Protein AF-A0ABC9PEC9-F1 (afdb_monomer)

pLDDT: mean 84.61, std 6.93, range [55.97, 91.75]

Radius of gyration: 14.49 Å; Cα contacts (8 Å, |Δi|>4): 42; chains: 1; bounding box: 28×12×50 Å

Sequence (59 aa):
MFLLIFLLILFFVGVLLCSLSFLIKKQPGWQMLSLILGSLLTASPFLLAAYLLWLMKTI

Secondary structure (DSSP, 8-state):
-HHHHHHHHHHHHHHHHHHHHHH--S-HHHHHHHHHHHHHHHHHHHHHHHHHHHHHHH-

Organism: NCBI:txid888817

Mean predicted aligned error: 5.37 Å

Structure (mmCIF, N/CA/C/O backbone):
data_AF-A0ABC9PEC9-F1
#
_entry.id   AF-A0ABC9PEC9-F1
#
loop_
_atom_site.group_PDB
_atom_site.id
_atom_site.type_symbol
_atom_site.label_atom_id
_atom_site.label_alt_id
_atom_site.label_comp_id
_atom_site.label_asym_id
_atom_site.label_entity_id
_atom_site.label_seq_id
_atom_site.pdbx_PDB_ins_code
_atom_site.Cartn_x
_atom_site.Cartn_y
_atom_site.Cartn_z
_atom_site.occupancy
_atom_site.B_iso_or_equiv
_atom_site.auth_seq_id
_atom_site.auth_comp_id
_atom_site.auth_asym_id
_atom_site.auth_atom_id
_atom_site.pdbx_PDB_model_num
ATOM 1 N N . MET A 1 1 ? 13.020 3.147 -11.014 1.00 70.38 1 MET A N 1
ATOM 2 C CA . MET A 1 1 ? 13.359 2.799 -9.611 1.00 70.38 1 MET A CA 1
ATOM 3 C C . MET A 1 1 ? 12.719 3.743 -8.597 1.00 70.38 1 MET A C 1
ATOM 5 O O . MET A 1 1 ? 12.097 3.248 -7.671 1.00 70.38 1 MET A O 1
ATOM 9 N N . PHE A 1 2 ? 12.790 5.067 -8.784 1.00 78.44 2 PHE A N 1
ATOM 10 C CA . PHE A 1 2 ? 12.247 6.049 -7.829 1.00 78.44 2 PHE A CA 1
ATOM 11 C C . PHE A 1 2 ? 10.746 5.874 -7.510 1.00 78.44 2 PHE A C 1
ATOM 13 O O . PHE A 1 2 ? 10.362 5.830 -6.347 1.00 78.44 2 PHE A O 1
ATOM 20 N N . LEU A 1 3 ? 9.907 5.672 -8.534 1.00 80.31 3 LEU A N 1
ATOM 21 C CA . LEU A 1 3 ? 8.460 5.457 -8.371 1.00 80.31 3 LEU A CA 1
ATOM 22 C C . LEU A 1 3 ? 8.134 4.196 -7.549 1.00 80.31 3 LEU A C 1
ATOM 24 O O . LEU A 1 3 ? 7.234 4.202 -6.719 1.00 80.31 3 LEU A O 1
ATOM 28 N N . LEU A 1 4 ? 8.914 3.130 -7.743 1.00 79.94 4 LEU A N 1
ATOM 29 C CA . LEU A 1 4 ? 8.745 1.842 -7.065 1.00 79.94 4 LEU A CA 1
ATOM 30 C C . LEU A 1 4 ? 9.114 1.943 -5.579 1.00 79.94 4 LEU A C 1
ATOM 32 O O . LEU A 1 4 ? 8.417 1.401 -4.728 1.00 79.94 4 LEU A O 1
ATOM 36 N N . ILE A 1 5 ? 10.159 2.715 -5.267 1.00 87.06 5 ILE A N 1
ATOM 37 C CA . ILE A 1 5 ? 10.543 3.053 -3.891 1.00 87.06 5 ILE A CA 1
ATOM 38 C C . ILE A 1 5 ? 9.435 3.869 -3.216 1.00 87.06 5 ILE A C 1
ATOM 40 O O . ILE A 1 5 ? 9.046 3.555 -2.095 1.00 87.06 5 ILE A O 1
ATOM 44 N N . PHE A 1 6 ? 8.881 4.871 -3.905 1.00 84.56 6 PHE A N 1
ATOM 45 C CA . PHE A 1 6 ? 7.790 5.685 -3.366 1.00 84.56 6 PHE A CA 1
ATOM 46 C C . PHE A 1 6 ? 6.536 4.850 -3.062 1.00 84.56 6 PHE A C 1
ATOM 48 O O . PHE A 1 6 ? 5.950 4.987 -1.992 1.00 84.56 6 PHE A O 1
ATOM 55 N N . LEU A 1 7 ? 6.168 3.929 -3.959 1.00 85.56 7 LEU A N 1
ATOM 56 C CA . LEU A 1 7 ? 5.061 2.982 -3.765 1.00 85.56 7 LEU A CA 1
ATOM 57 C C . LEU A 1 7 ? 5.278 2.062 -2.559 1.00 85.56 7 LEU A C 1
ATOM 59 O O . LEU A 1 7 ? 4.354 1.849 -1.777 1.00 85.56 7 LEU A O 1
ATOM 63 N N . LEU A 1 8 ? 6.498 1.549 -2.393 1.00 87.06 8 LEU A N 1
ATOM 64 C CA . LEU A 1 8 ? 6.888 0.739 -1.238 1.00 87.06 8 LEU A CA 1
ATOM 65 C C . LEU A 1 8 ? 6.759 1.525 0.068 1.00 87.06 8 LEU A C 1
ATOM 67 O O . LEU A 1 8 ? 6.185 1.018 1.029 1.00 87.06 8 LEU A O 1
ATOM 71 N N . ILE A 1 9 ? 7.238 2.770 0.095 1.00 89.81 9 ILE A N 1
ATOM 72 C CA . ILE A 1 9 ? 7.100 3.652 1.261 1.00 89.81 9 ILE A CA 1
ATOM 73 C C . ILE A 1 9 ? 5.618 3.879 1.575 1.00 89.81 9 ILE A C 1
ATOM 75 O O . ILE A 1 9 ? 5.211 3.716 2.724 1.00 89.81 9 ILE A O 1
ATOM 79 N N . LEU A 1 10 ? 4.800 4.192 0.566 1.00 88.44 10 LEU A N 1
ATOM 80 C CA . LEU A 1 10 ? 3.363 4.421 0.739 1.00 88.44 10 LEU A CA 1
ATOM 81 C C . LEU A 1 10 ? 2.656 3.186 1.321 1.00 88.44 10 LEU A C 1
ATOM 83 O O . LEU A 1 10 ? 1.854 3.305 2.248 1.00 88.44 10 LEU A O 1
ATOM 87 N N . PHE A 1 11 ? 3.011 1.999 0.822 1.00 89.81 11 PHE A N 1
ATOM 88 C CA . PHE A 1 11 ? 2.509 0.725 1.326 1.00 89.81 11 PHE A CA 1
ATOM 89 C C . PHE A 1 11 ? 2.889 0.506 2.795 1.00 89.81 11 PHE A C 1
ATOM 91 O O . PHE A 1 11 ? 2.018 0.240 3.623 1.00 89.81 11 PHE A O 1
ATOM 98 N N . PHE A 1 12 ? 4.169 0.670 3.145 1.00 91.00 12 PHE A N 1
ATOM 99 C CA . PHE A 1 12 ? 4.638 0.503 4.523 1.00 91.00 12 PHE A CA 1
ATOM 100 C C . PHE A 1 12 ? 3.980 1.490 5.489 1.00 91.00 12 PHE A C 1
ATOM 102 O O . PHE A 1 12 ? 3.593 1.096 6.590 1.00 91.00 12 PHE A O 1
ATOM 109 N N . VAL A 1 13 ? 3.798 2.745 5.073 1.00 91.75 13 VAL A N 1
ATOM 110 C CA . VAL A 1 13 ? 3.086 3.762 5.860 1.00 91.75 13 VAL A CA 1
ATOM 111 C C . VAL A 1 13 ? 1.633 3.344 6.099 1.00 91.75 13 VAL A C 1
ATOM 113 O O . VAL A 1 13 ? 1.156 3.419 7.232 1.00 91.75 13 VAL A O 1
ATOM 116 N N . GLY A 1 14 ? 0.944 2.840 5.070 1.00 89.62 14 GLY A N 1
ATOM 117 C CA . GLY A 1 14 ? -0.422 2.328 5.197 1.00 89.62 14 GLY A CA 1
ATOM 118 C C . GLY A 1 14 ? -0.531 1.136 6.157 1.00 89.62 14 GLY A C 1
ATOM 119 O O . GLY A 1 14 ? -1.413 1.116 7.019 1.00 89.62 14 GLY A O 1
ATOM 120 N N . VAL A 1 15 ? 0.396 0.173 6.077 1.00 89.50 15 VAL A N 1
ATOM 121 C CA . VAL A 1 15 ? 0.450 -0.984 6.992 1.00 89.50 15 VAL A CA 1
ATOM 122 C C . VAL A 1 15 ? 0.711 -0.540 8.434 1.00 89.50 15 VAL A C 1
ATOM 124 O O . VAL A 1 15 ? 0.062 -1.040 9.357 1.00 89.50 15 VAL A O 1
ATOM 127 N N . LEU A 1 16 ? 1.615 0.419 8.645 1.00 90.81 16 LEU A N 1
ATOM 128 C CA . LEU A 1 16 ? 1.908 0.987 9.965 1.00 90.81 16 LEU A CA 1
ATOM 129 C C . LEU A 1 16 ? 0.688 1.687 10.569 1.00 90.81 16 LEU A C 1
ATOM 131 O O . LEU A 1 16 ? 0.342 1.408 11.716 1.00 90.81 16 LEU A O 1
ATOM 135 N N . LEU A 1 17 ? 0.004 2.535 9.796 1.00 88.12 17 LEU A N 1
ATOM 136 C CA . LEU A 1 17 ? -1.248 3.183 10.204 1.00 88.12 17 LEU A CA 1
ATOM 137 C C . LEU A 1 17 ? -2.310 2.149 10.585 1.00 88.12 17 LEU A C 1
ATOM 139 O O . LEU A 1 17 ? -2.929 2.246 11.646 1.00 88.12 17 LEU A O 1
ATOM 143 N N . CYS A 1 18 ? -2.478 1.113 9.764 1.00 86.31 18 CYS A N 1
ATOM 144 C CA . CYS A 1 18 ? -3.437 0.048 10.031 1.00 86.31 18 CYS A CA 1
ATOM 145 C C . CYS A 1 18 ? -3.091 -0.710 11.328 1.00 86.31 18 CYS A C 1
ATOM 147 O O . CYS A 1 18 ? -3.965 -0.949 12.157 1.00 86.31 18 CYS A O 1
ATOM 149 N N . SER A 1 19 ? -1.811 -1.010 11.552 1.00 87.00 19 SER A N 1
ATOM 150 C CA . SER A 1 19 ? -1.317 -1.705 12.751 1.00 87.00 19 SER A CA 1
ATOM 151 C C . SER A 1 19 ? -1.473 -0.861 14.023 1.00 87.00 19 SER A C 1
ATOM 153 O O . SER A 1 19 ? -1.948 -1.351 15.047 1.00 87.00 19 SER A O 1
ATOM 155 N N . LEU A 1 20 ? -1.137 0.431 13.952 1.00 85.50 20 LEU A N 1
ATOM 156 C CA . LEU A 1 20 ? -1.317 1.395 15.044 1.00 85.50 20 LEU A CA 1
ATOM 157 C C . LEU A 1 20 ? -2.795 1.585 15.402 1.00 85.50 20 LEU A C 1
ATOM 159 O O . LEU A 1 20 ? -3.126 1.762 16.573 1.00 85.50 20 LEU A O 1
ATOM 163 N N . SER A 1 21 ? -3.693 1.467 14.422 1.00 84.31 21 SER A N 1
ATOM 164 C CA . SER A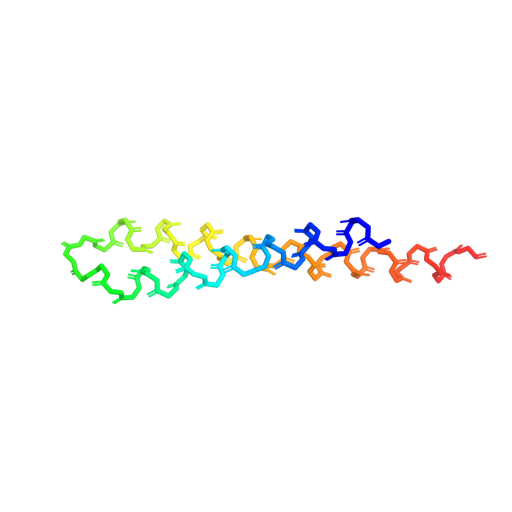 1 21 ? -5.142 1.529 14.657 1.00 84.31 21 SER A CA 1
ATOM 165 C C . SER A 1 21 ? -5.609 0.440 15.627 1.00 84.31 21 SER A C 1
ATOM 167 O O . SER A 1 21 ? -6.451 0.705 16.478 1.00 84.31 21 SER A O 1
ATOM 169 N N . PHE A 1 22 ? -5.031 -0.765 15.563 1.00 80.50 22 PHE A N 1
ATOM 170 C CA . PHE A 1 22 ? -5.358 -1.860 16.489 1.00 80.50 22 PHE A CA 1
ATOM 171 C C . PHE A 1 22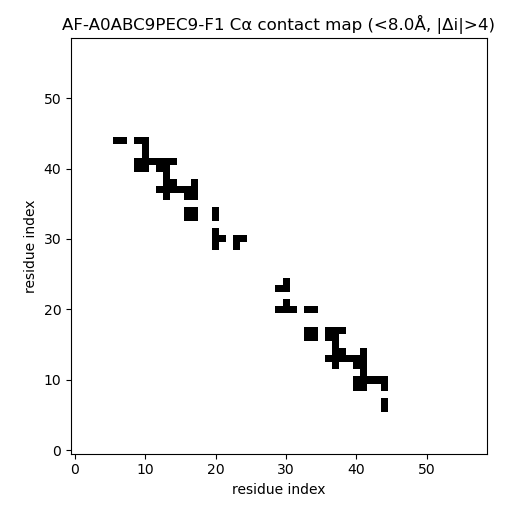 ? -4.827 -1.641 17.915 1.00 80.50 22 PHE A C 1
ATOM 173 O O . PHE A 1 22 ? -5.377 -2.197 18.868 1.00 80.50 22 PHE A O 1
ATOM 180 N N . LEU A 1 23 ? -3.787 -0.819 18.080 1.00 82.06 23 LEU A N 1
ATOM 181 C CA . LEU A 1 23 ? -3.258 -0.422 19.391 1.00 82.06 23 LEU A CA 1
ATOM 182 C C . LEU A 1 23 ? -4.127 0.657 20.060 1.00 82.06 23 LEU A C 1
ATOM 184 O O . LEU A 1 23 ? -4.202 0.720 21.291 1.00 82.06 23 LEU A O 1
ATOM 188 N N . ILE A 1 24 ? -4.830 1.477 19.274 1.00 73.38 24 ILE A N 1
ATOM 189 C CA . ILE A 1 24 ? -5.719 2.534 19.770 1.00 73.38 24 ILE A CA 1
ATOM 190 C C . ILE A 1 24 ? -7.062 1.918 20.192 1.00 73.38 24 ILE A C 1
ATOM 192 O O . ILE A 1 24 ? -8.054 1.960 19.476 1.00 73.38 24 ILE A O 1
ATOM 196 N N . LYS A 1 25 ? -7.115 1.364 21.409 1.00 67.38 25 LYS A N 1
ATOM 197 C CA . LYS A 1 25 ? -8.353 0.806 21.999 1.00 67.38 25 LYS A CA 1
ATOM 198 C C . LYS A 1 25 ? -9.323 1.853 22.563 1.00 67.38 25 LYS A C 1
ATOM 200 O O . LYS A 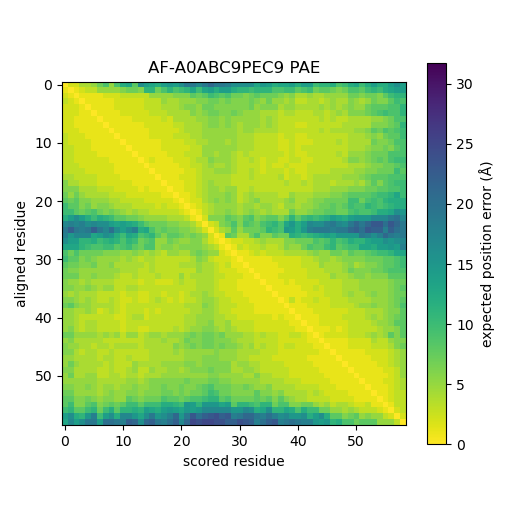1 25 ? -10.454 1.520 22.897 1.00 67.38 25 LYS A O 1
ATOM 205 N N . LYS A 1 26 ? -8.885 3.104 22.741 1.00 69.12 26 LYS A N 1
ATOM 206 C CA . LYS A 1 26 ? -9.628 4.111 23.525 1.00 69.12 26 LYS A CA 1
ATOM 207 C C . LYS A 1 26 ? -10.754 4.817 22.769 1.00 69.12 26 LYS A C 1
ATOM 209 O O . LYS A 1 26 ? -11.667 5.310 23.421 1.00 69.12 26 LYS A O 1
ATOM 214 N N . GLN A 1 27 ? -10.692 4.910 21.438 1.00 80.25 27 GLN A N 1
ATOM 215 C CA . GLN A 1 27 ? -11.689 5.646 20.654 1.00 80.25 27 GLN A CA 1
ATOM 216 C C . GLN A 1 27 ? -12.007 4.930 19.330 1.00 80.25 27 GLN A C 1
ATOM 218 O O . GLN A 1 27 ? -11.222 5.032 18.384 1.00 80.25 27 GLN A O 1
ATOM 223 N N . PRO A 1 28 ? -13.167 4.252 19.226 1.00 78.06 28 PRO A N 1
ATOM 224 C CA . PRO A 1 28 ? -13.511 3.447 18.053 1.00 78.06 28 PRO A CA 1
ATOM 225 C C . PRO A 1 28 ? -13.628 4.281 16.767 1.00 78.06 28 PRO A C 1
ATOM 227 O O . PRO A 1 28 ? -13.296 3.794 15.692 1.00 78.06 28 PRO A O 1
ATOM 230 N N . GLY A 1 29 ? -14.020 5.559 16.862 1.00 84.31 29 GLY A N 1
ATOM 231 C CA . GLY A 1 29 ? -14.099 6.453 15.698 1.00 84.31 29 GLY A CA 1
ATOM 232 C C . GLY A 1 29 ? -12.737 6.740 15.053 1.00 84.31 29 GLY A C 1
ATOM 233 O O . GLY A 1 29 ? -12.594 6.652 13.836 1.00 84.31 29 GLY A O 1
ATOM 234 N N . TRP A 1 30 ? -11.711 7.009 15.866 1.00 82.12 30 TRP A N 1
ATOM 235 C CA . TRP A 1 30 ? -10.346 7.233 15.375 1.00 82.12 30 TRP A CA 1
ATOM 236 C C . TRP A 1 30 ? -9.710 5.955 14.839 1.00 82.12 30 TRP A C 1
ATOM 238 O O . TRP A 1 30 ? -9.006 5.992 13.831 1.00 82.12 30 TRP A O 1
ATOM 248 N N . GLN A 1 31 ? -10.007 4.818 15.472 1.00 84.88 31 GLN A N 1
ATOM 249 C CA . GLN A 1 31 ? -9.591 3.510 14.980 1.00 84.88 31 GLN A CA 1
ATOM 250 C C . GLN A 1 31 ? -10.171 3.231 13.587 1.00 84.88 31 GLN A C 1
ATOM 252 O O . GLN A 1 31 ? -9.436 2.806 12.699 1.00 84.88 31 GLN A O 1
ATOM 257 N N . MET A 1 32 ? -11.460 3.508 13.375 1.00 86.38 32 MET A N 1
ATOM 258 C CA . MET A 1 32 ? -12.127 3.261 12.096 1.00 86.38 32 MET A CA 1
ATOM 259 C C . MET A 1 32 ? -11.605 4.181 10.985 1.00 86.38 32 MET A C 1
ATOM 261 O O . MET A 1 32 ? -11.301 3.703 9.895 1.00 86.38 32 MET A O 1
ATOM 265 N N . LEU A 1 33 ? -11.409 5.472 11.274 1.00 87.62 33 LEU A N 1
ATOM 266 C CA . LEU A 1 33 ? -10.794 6.417 10.332 1.00 87.62 33 LEU A CA 1
ATOM 267 C C . LEU A 1 33 ? -9.376 5.999 9.934 1.00 87.62 33 LEU A C 1
ATOM 269 O O . LEU A 1 33 ? -9.037 6.006 8.752 1.00 87.62 33 LEU A O 1
ATOM 273 N N . SER A 1 34 ? -8.557 5.606 10.908 1.00 86.06 34 SER A N 1
ATOM 274 C CA . SER A 1 34 ? -7.176 5.193 10.657 1.00 86.06 34 SER A CA 1
ATOM 275 C C . SER A 1 34 ? -7.096 3.859 9.895 1.00 86.06 34 SER A C 1
ATOM 277 O O . SER A 1 34 ? -6.241 3.699 9.026 1.00 86.06 34 SER A O 1
ATOM 279 N N . LEU A 1 35 ? -8.040 2.938 10.122 1.00 87.56 35 LEU A N 1
ATOM 280 C CA . LEU A 1 35 ? -8.204 1.717 9.322 1.00 87.56 35 LEU A CA 1
ATOM 281 C C . LEU A 1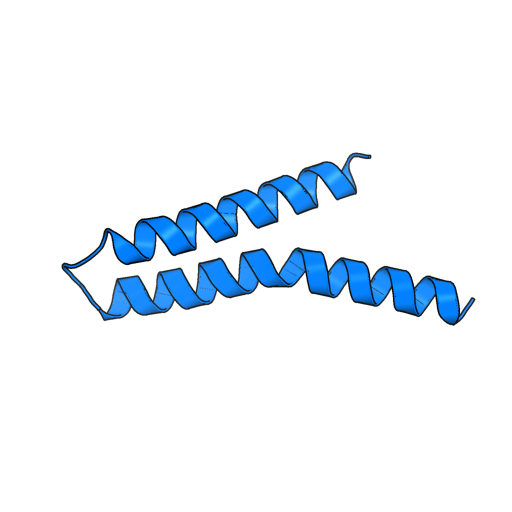 35 ? -8.575 2.021 7.866 1.00 87.56 35 LEU A C 1
ATOM 283 O O . LEU A 1 35 ? -7.979 1.455 6.949 1.00 87.56 35 LEU A O 1
ATOM 287 N N . ILE A 1 36 ? -9.532 2.924 7.639 1.00 89.81 36 ILE A N 1
ATOM 288 C CA . ILE A 1 36 ? -9.954 3.319 6.287 1.00 89.81 36 ILE A CA 1
ATOM 289 C C . ILE A 1 36 ? -8.796 4.006 5.555 1.00 89.81 36 ILE A C 1
ATOM 291 O O . ILE A 1 36 ? -8.472 3.634 4.432 1.00 89.81 36 ILE A O 1
ATOM 295 N N . LEU A 1 37 ? -8.116 4.957 6.198 1.00 89.56 37 LEU A N 1
ATOM 296 C CA . LEU A 1 37 ? -6.970 5.647 5.599 1.00 89.56 37 LEU A CA 1
ATOM 297 C C . LEU A 1 37 ? -5.796 4.697 5.337 1.00 89.56 37 LEU A C 1
ATOM 299 O O . LEU A 1 37 ? -5.218 4.720 4.251 1.00 89.56 37 LEU A O 1
ATOM 303 N N . GLY A 1 38 ? -5.466 3.834 6.300 1.00 89.94 38 GLY A N 1
ATOM 304 C CA . GLY A 1 38 ? -4.398 2.845 6.163 1.00 89.94 38 GLY A CA 1
ATOM 305 C C . GLY A 1 38 ? -4.664 1.858 5.027 1.00 89.94 38 GLY A C 1
ATOM 306 O O . GLY A 1 38 ? -3.776 1.615 4.214 1.00 89.94 38 GLY A O 1
ATOM 307 N N . SER A 1 39 ? -5.895 1.347 4.921 1.00 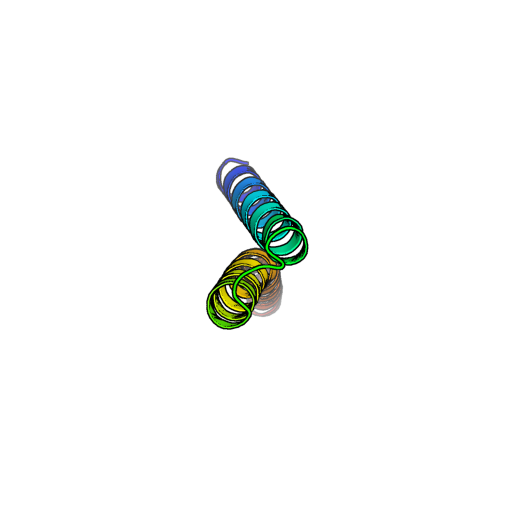89.00 39 SER A N 1
ATOM 308 C CA . SER A 1 39 ? -6.301 0.438 3.838 1.00 89.00 39 SER A CA 1
ATOM 309 C C . SER A 1 39 ? -6.336 1.115 2.464 1.00 89.00 39 SER A C 1
ATOM 311 O O . SER A 1 39 ? -5.935 0.508 1.472 1.00 89.00 39 SER A O 1
ATOM 313 N N . LEU A 1 40 ? -6.740 2.386 2.385 1.00 91.19 40 LEU A N 1
ATOM 314 C CA . LEU A 1 40 ? -6.689 3.150 1.137 1.00 91.19 40 LEU A CA 1
ATOM 315 C C . LEU A 1 40 ? -5.239 3.330 0.655 1.00 91.19 40 LEU A C 1
ATOM 317 O O . LEU A 1 40 ? -4.935 3.144 -0.526 1.00 91.19 40 LEU A O 1
ATOM 321 N N . LEU A 1 41 ? -4.335 3.652 1.586 1.00 89.50 41 LEU A N 1
ATOM 322 C CA . LEU A 1 41 ? -2.908 3.816 1.309 1.00 89.50 41 LEU A CA 1
ATOM 323 C C . LEU A 1 41 ? -2.246 2.502 0.887 1.00 89.50 41 LEU A C 1
ATOM 325 O O . LEU A 1 41 ? -1.427 2.519 -0.031 1.00 89.50 41 LEU A O 1
ATOM 329 N N . THR A 1 42 ? -2.608 1.370 1.498 1.00 90.62 42 THR A N 1
ATOM 330 C CA . THR A 1 42 ? -2.082 0.061 1.083 1.00 90.62 42 THR A CA 1
ATOM 331 C C . THR A 1 42 ? -2.664 -0.421 -0.238 1.00 90.62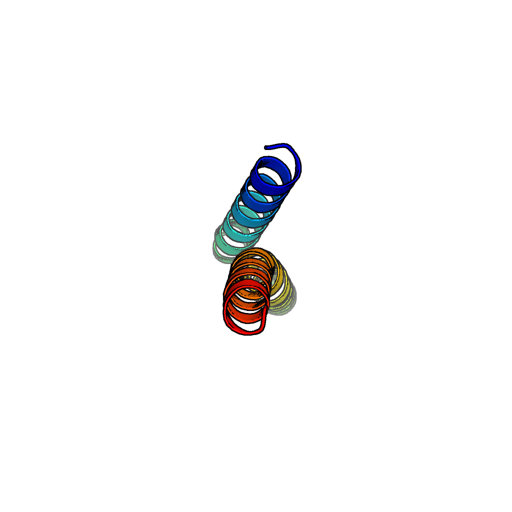 42 THR A C 1
ATOM 333 O O . THR A 1 42 ? -1.943 -1.081 -0.978 1.00 90.62 42 THR A O 1
ATOM 336 N N . ALA A 1 43 ? -3.911 -0.083 -0.576 1.00 89.69 43 ALA A N 1
ATOM 337 C CA . ALA A 1 43 ? -4.539 -0.465 -1.843 1.00 89.69 43 ALA A CA 1
ATOM 338 C C . ALA A 1 43 ? -4.020 0.341 -3.048 1.00 89.69 43 ALA A C 1
ATOM 340 O O . ALA A 1 43 ? -3.889 -0.203 -4.146 1.00 89.69 43 ALA A O 1
ATOM 341 N N . SER A 1 44 ? -3.687 1.620 -2.842 1.00 88.38 44 SER A N 1
ATOM 342 C CA . SER A 1 44 ? -3.161 2.531 -3.870 1.00 88.38 44 SER A CA 1
ATOM 343 C C . SER A 1 44 ? -2.023 1.941 -4.732 1.00 88.38 44 SER A C 1
ATOM 345 O O . SER A 1 44 ? -2.145 1.951 -5.962 1.00 88.38 44 SER A O 1
ATOM 347 N N . PRO A 1 45 ? -0.954 1.346 -4.161 1.00 87.44 45 PRO A N 1
ATOM 348 C 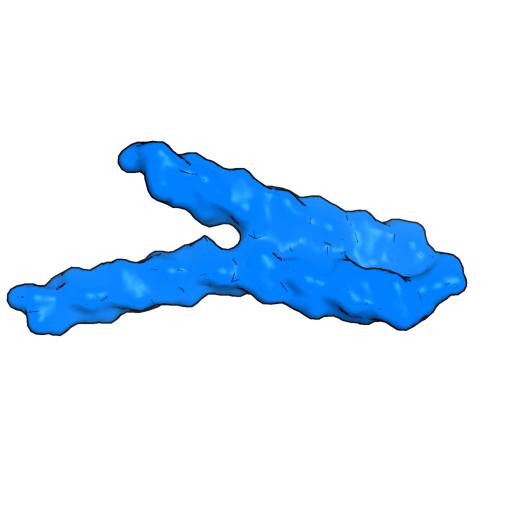CA . PRO A 1 45 ? 0.122 0.762 -4.956 1.00 87.44 45 PRO A CA 1
ATOM 349 C C . PRO A 1 45 ? -0.308 -0.434 -5.813 1.00 87.44 45 PRO A C 1
ATOM 351 O O . PRO A 1 45 ? 0.185 -0.581 -6.932 1.00 87.44 45 PRO A O 1
ATOM 354 N N . PHE A 1 46 ? -1.245 -1.261 -5.339 1.00 87.62 46 PHE A N 1
ATOM 355 C CA . PHE A 1 46 ? -1.774 -2.379 -6.128 1.00 87.62 46 PHE A CA 1
ATOM 356 C C . PHE A 1 46 ? -2.659 -1.896 -7.273 1.00 87.62 46 PHE A C 1
ATOM 358 O O . PHE A 1 46 ? -2.570 -2.431 -8.376 1.00 87.62 46 PHE A O 1
ATOM 365 N N . LEU A 1 47 ? -3.474 -0.864 -7.037 1.00 88.88 47 LEU A N 1
ATOM 366 C CA . LEU A 1 47 ? -4.301 -0.260 -8.078 1.00 88.88 47 LEU A CA 1
ATOM 367 C C . LEU A 1 47 ? -3.431 0.342 -9.188 1.00 88.88 47 LEU A C 1
ATOM 369 O O . LEU A 1 47 ? -3.695 0.124 -10.370 1.00 88.88 47 LEU A O 1
ATOM 373 N N . LEU A 1 48 ? -2.357 1.046 -8.816 1.00 87.25 48 LEU A N 1
ATOM 374 C CA . LEU A 1 48 ? -1.423 1.609 -9.787 1.00 87.25 48 LEU A CA 1
ATOM 375 C C . LEU A 1 48 ? -0.683 0.510 -10.565 1.00 87.25 48 LEU A C 1
ATOM 377 O O . LEU A 1 48 ? -0.520 0.625 -11.778 1.00 87.25 48 LEU A O 1
ATOM 381 N N . ALA A 1 49 ? -0.278 -0.574 -9.898 1.00 85.81 49 ALA A N 1
ATOM 382 C CA . ALA A 1 49 ? 0.320 -1.728 -10.568 1.00 85.81 49 ALA A CA 1
ATOM 383 C C . ALA A 1 49 ? -0.654 -2.382 -11.564 1.00 85.81 49 ALA A C 1
ATOM 385 O O . ALA A 1 49 ? -0.266 -2.671 -12.695 1.00 85.81 49 ALA A O 1
ATOM 386 N N . ALA A 1 50 ? -1.922 -2.562 -11.182 1.00 88.56 50 ALA A N 1
ATOM 387 C CA . ALA A 1 50 ? -2.959 -3.099 -12.061 1.00 88.56 50 ALA A CA 1
ATOM 388 C C . ALA A 1 50 ? -3.201 -2.196 -13.279 1.00 88.56 50 ALA A C 1
ATOM 390 O O . ALA A 1 50 ? -3.309 -2.694 -14.398 1.00 88.56 50 ALA A O 1
ATOM 391 N N . TYR A 1 51 ? -3.220 -0.875 -13.079 1.00 89.00 51 TYR A N 1
ATOM 392 C CA . TYR A 1 51 ? -3.330 0.094 -14.166 1.00 89.00 51 TYR A CA 1
ATOM 393 C C . TYR A 1 51 ? -2.143 0.013 -15.134 1.00 89.00 51 TYR A C 1
ATOM 395 O O . TYR A 1 51 ? -2.342 -0.029 -16.344 1.00 89.00 51 TYR A O 1
ATOM 403 N N . LEU A 1 52 ? -0.912 -0.068 -14.621 1.00 86.19 52 LEU A N 1
ATOM 404 C CA . LEU A 1 52 ? 0.285 -0.200 -15.456 1.00 86.19 52 LEU A CA 1
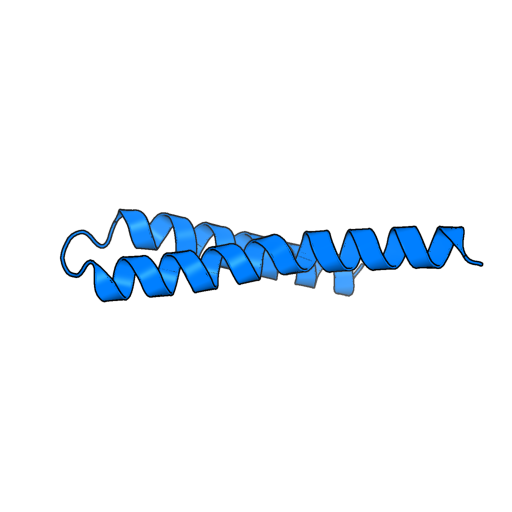ATOM 405 C C . LEU A 1 52 ? 0.287 -1.511 -16.256 1.00 86.19 52 LEU A C 1
ATOM 407 O O . LEU A 1 52 ? 0.605 -1.498 -17.443 1.00 86.19 52 LEU A O 1
ATOM 411 N N . LEU A 1 53 ? -0.116 -2.623 -15.633 1.00 86.94 53 LEU A N 1
ATOM 412 C CA . LEU A 1 53 ? -0.261 -3.917 -16.308 1.00 86.94 53 LEU A CA 1
ATOM 413 C C . LEU A 1 53 ? -1.344 -3.883 -17.390 1.00 86.94 53 LEU A C 1
ATOM 415 O O . LEU A 1 53 ? -1.153 -4.442 -18.469 1.00 86.94 53 LEU A O 1
ATOM 419 N N . TRP A 1 54 ? -2.469 -3.219 -17.118 1.00 91.06 54 TRP A N 1
ATOM 420 C CA . TRP A 1 54 ? -3.523 -3.014 -18.108 1.00 91.06 54 TRP A CA 1
ATOM 421 C C . TRP A 1 54 ? -3.011 -2.205 -19.299 1.00 91.06 54 TRP A C 1
ATOM 423 O O . TRP A 1 54 ? -3.201 -2.607 -20.444 1.00 91.06 54 TRP A O 1
ATOM 433 N N . LEU A 1 55 ? -2.316 -1.101 -19.028 1.00 86.12 55 LEU A N 1
ATOM 434 C CA . LEU A 1 55 ? -1.804 -0.194 -20.049 1.00 86.12 55 LEU A CA 1
ATOM 435 C C . LEU A 1 55 ? -0.768 -0.880 -20.953 1.00 86.12 55 LEU A C 1
ATOM 437 O O . LEU A 1 55 ? -0.812 -0.705 -22.168 1.00 86.12 55 LEU A O 1
ATOM 441 N N . MET A 1 56 ? 0.089 -1.733 -20.380 1.00 82.06 56 MET A N 1
ATOM 442 C CA . MET A 1 56 ? 1.011 -2.595 -21.132 1.00 82.06 56 MET A CA 1
ATOM 443 C C . MET A 1 56 ? 0.308 -3.641 -22.004 1.00 82.06 56 MET A C 1
ATOM 445 O O . MET A 1 56 ? 0.886 -4.077 -22.989 1.00 82.06 56 MET A O 1
ATOM 449 N N . LYS A 1 57 ? -0.907 -4.076 -21.647 1.00 77.25 57 LYS A N 1
ATOM 450 C CA . LYS A 1 57 ? -1.684 -5.049 -22.433 1.00 77.25 57 LYS A CA 1
ATOM 451 C C . LYS A 1 57 ? -2.434 -4.399 -23.601 1.00 77.25 57 LYS A C 1
ATOM 453 O O . LYS A 1 57 ? -2.773 -5.085 -24.560 1.00 77.25 57 LYS A O 1
ATOM 458 N N . THR A 1 58 ? -2.754 -3.112 -23.487 1.00 69.25 58 THR A N 1
ATOM 459 C CA . THR A 1 58 ? -3.484 -2.342 -24.510 1.00 69.25 58 THR A CA 1
ATOM 460 C C . THR A 1 58 ? -2.592 -1.679 -25.562 1.00 69.25 58 THR A C 1
ATOM 462 O O . THR A 1 58 ? -3.129 -1.169 -26.543 1.00 69.25 58 THR A O 1
ATOM 465 N N . ILE A 1 59 ? -1.275 -1.651 -25.345 1.00 55.97 59 ILE A N 1
ATOM 466 C CA . ILE A 1 59 ? -0.254 -1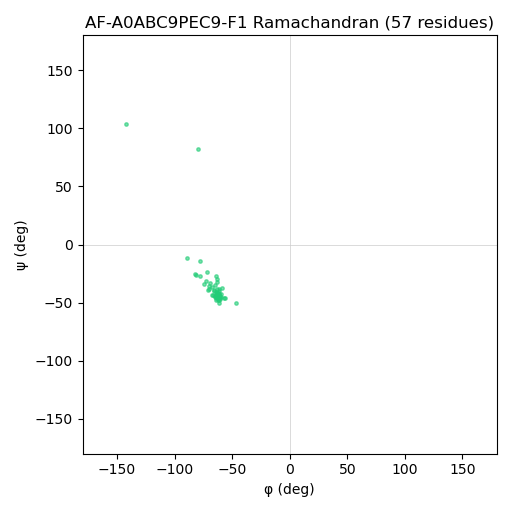.153 -26.284 1.00 55.97 59 ILE A CA 1
ATOM 467 C C . ILE A 1 59 ? 0.362 -2.346 -27.009 1.00 55.97 59 ILE A C 1
ATOM 469 O O . ILE A 1 59 ? 0.550 -2.236 -28.239 1.00 55.97 59 ILE A O 1
#

Solvent-accessible surface area (backbone atoms only — not comparable to full-atom values): 3112 Å² total; per-residue (Å²): 111,70,69,59,52,51,39,50,52,42,30,52,51,10,51,49,40,35,54,51,23,73,70,48,78,88,43,70,69,61,23,50,52,34,37,53,53,10,50,52,38,41,45,48,48,55,53,52,50,51,50,52,55,49,53,65,71,77,108

Foldseek 3Di:
DVVVVVLVVLLVVLVVLLVVLVVPPPDVVSSVVSNVSSVVSNVVSVVVVVVVVVVVVVD